Protein AF-A0A966WVB3-F1 (afdb_monomer)

Structure (mmCIF, N/CA/C/O backbone):
data_AF-A0A966WVB3-F1
#
_entry.id   AF-A0A966WVB3-F1
#
loop_
_atom_site.group_PDB
_atom_site.id
_atom_site.type_symbol
_atom_site.label_atom_id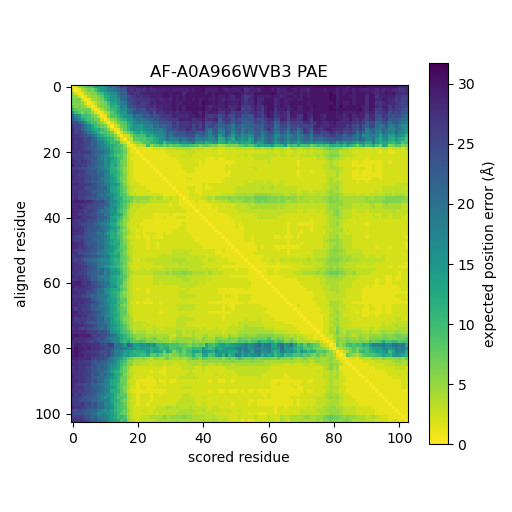
_atom_site.label_alt_id
_atom_site.label_comp_id
_atom_site.label_asym_id
_atom_site.label_entity_id
_atom_site.label_seq_id
_atom_site.pdbx_PDB_ins_code
_atom_site.Cartn_x
_atom_site.Cartn_y
_atom_site.Cartn_z
_atom_site.occupancy
_atom_site.B_iso_or_equiv
_atom_site.auth_seq_id
_atom_site.auth_comp_id
_atom_site.auth_asym_id
_atom_site.auth_atom_id
_atom_site.pdbx_PDB_model_num
ATOM 1 N N . MET A 1 1 ? 48.150 21.765 -12.706 1.00 39.84 1 MET A N 1
ATOM 2 C CA . MET A 1 1 ? 46.831 21.475 -13.304 1.00 39.84 1 MET A CA 1
ATOM 3 C C . MET A 1 1 ? 46.207 20.334 -12.518 1.00 39.84 1 MET A C 1
ATOM 5 O O . MET A 1 1 ? 46.614 19.199 -12.706 1.00 39.84 1 MET A O 1
ATOM 9 N N . GLY A 1 2 ? 45.336 20.642 -11.554 1.00 39.12 2 GLY A N 1
ATOM 10 C CA . GLY A 1 2 ? 44.637 19.639 -10.746 1.00 39.12 2 GLY A CA 1
ATOM 11 C C . GLY A 1 2 ? 43.220 19.465 -11.276 1.00 39.12 2 GLY A C 1
ATOM 12 O O . GLY A 1 2 ? 42.451 20.422 -11.255 1.00 39.12 2 GLY A O 1
ATOM 13 N N . LEU A 1 3 ? 42.900 18.280 -11.792 1.00 45.03 3 LEU A N 1
ATOM 14 C CA . LEU A 1 3 ? 41.560 17.942 -12.264 1.00 45.03 3 LEU A CA 1
ATOM 15 C C . LEU A 1 3 ? 40.799 17.272 -11.109 1.00 45.03 3 LEU A C 1
ATOM 17 O O . LEU A 1 3 ? 41.047 16.116 -10.777 1.00 45.03 3 LEU A O 1
ATOM 21 N N . LEU A 1 4 ? 39.907 18.026 -10.469 1.00 48.03 4 LEU A N 1
ATOM 22 C CA . LEU A 1 4 ? 38.912 17.508 -9.530 1.00 48.03 4 LEU A CA 1
ATOM 23 C C . LEU A 1 4 ? 37.783 16.863 -10.340 1.00 48.03 4 LEU A C 1
ATOM 25 O O . LEU A 1 4 ? 36.982 17.562 -10.956 1.00 48.03 4 LEU A O 1
ATOM 29 N N . VAL A 1 5 ? 37.722 15.532 -10.347 1.00 49.75 5 VAL A N 1
ATOM 30 C CA . VAL A 1 5 ? 36.562 14.793 -10.857 1.00 49.75 5 VAL A CA 1
ATOM 31 C C . VAL A 1 5 ? 35.558 14.691 -9.714 1.00 49.75 5 VAL A C 1
ATOM 33 O O . VAL A 1 5 ? 35.755 13.947 -8.755 1.00 49.75 5 VAL A O 1
ATOM 36 N N . ALA A 1 6 ? 34.505 15.500 -9.797 1.00 49.56 6 ALA A N 1
ATOM 37 C CA . ALA A 1 6 ? 33.386 15.464 -8.874 1.00 49.56 6 ALA A CA 1
ATOM 38 C C . ALA A 1 6 ? 32.600 14.157 -9.060 1.00 49.56 6 ALA A C 1
ATOM 40 O O . ALA A 1 6 ? 31.963 13.937 -10.089 1.00 49.56 6 ALA A O 1
ATOM 41 N N . VAL A 1 7 ? 32.642 13.296 -8.044 1.00 49.62 7 VAL A N 1
ATOM 42 C CA . VAL A 1 7 ? 31.722 12.168 -7.877 1.00 49.62 7 VAL A CA 1
ATOM 43 C C . VAL A 1 7 ? 30.390 12.747 -7.412 1.00 49.62 7 VAL A C 1
ATOM 45 O O . VAL A 1 7 ? 30.195 12.990 -6.226 1.00 49.62 7 VAL A O 1
ATOM 48 N N . LEU A 1 8 ? 29.487 13.031 -8.345 1.00 51.91 8 LEU A N 1
ATOM 49 C CA . LEU A 1 8 ? 28.132 13.486 -8.041 1.00 51.91 8 LEU A CA 1
ATOM 50 C C . LEU A 1 8 ? 27.154 12.796 -8.983 1.00 51.91 8 LEU A C 1
ATOM 52 O O . LEU A 1 8 ? 27.033 13.152 -10.151 1.00 51.91 8 LEU A O 1
ATOM 56 N N . GLY A 1 9 ? 26.435 11.819 -8.444 1.00 47.47 9 GLY A N 1
ATOM 57 C CA . GLY A 1 9 ? 25.220 11.313 -9.062 1.00 47.47 9 GLY A CA 1
ATOM 58 C C . GLY A 1 9 ? 24.960 9.858 -8.721 1.00 47.47 9 GLY A C 1
ATOM 59 O O . GLY A 1 9 ? 25.774 9.001 -9.045 1.00 47.47 9 GLY A O 1
ATOM 60 N N . SER A 1 10 ? 23.773 9.597 -8.169 1.00 47.47 10 SER A N 1
ATOM 61 C CA . SER A 1 10 ? 23.133 8.276 -7.987 1.00 47.47 10 SER A CA 1
ATOM 62 C C . SER A 1 10 ? 23.138 7.671 -6.575 1.00 47.47 10 SER A C 1
ATOM 64 O O . SER A 1 10 ? 23.259 6.463 -6.433 1.00 47.47 10 SER A O 1
ATOM 66 N N . ALA A 1 11 ? 22.932 8.471 -5.524 1.00 44.41 11 ALA A N 1
ATOM 67 C CA . ALA A 1 11 ? 22.588 7.935 -4.192 1.00 44.41 11 ALA A CA 1
ATOM 68 C C . ALA A 1 11 ? 21.308 8.543 -3.579 1.00 44.41 11 ALA A C 1
ATOM 70 O O . ALA A 1 11 ? 21.029 8.334 -2.406 1.00 44.41 11 ALA A O 1
ATOM 71 N N . GLY A 1 12 ? 20.530 9.311 -4.354 1.00 40.56 12 GLY A N 1
ATOM 72 C CA . GLY A 1 12 ? 19.366 10.049 -3.839 1.00 40.56 12 GLY A CA 1
ATOM 73 C C . GLY A 1 12 ? 17.996 9.513 -4.258 1.00 40.56 12 GLY A C 1
ATOM 74 O O . GLY A 1 12 ? 16.992 9.971 -3.730 1.00 40.56 12 GLY A O 1
ATOM 75 N N . ALA A 1 13 ? 17.931 8.566 -5.197 1.00 41.12 13 ALA A N 1
ATOM 76 C CA . ALA A 1 13 ? 16.660 8.092 -5.758 1.00 41.12 13 ALA A CA 1
ATOM 77 C C . ALA A 1 13 ? 16.144 6.796 -5.108 1.00 41.12 13 ALA A C 1
ATOM 79 O O . ALA A 1 13 ? 14.963 6.491 -5.209 1.00 41.12 13 ALA A O 1
ATOM 80 N N . SER A 1 14 ? 17.005 6.047 -4.414 1.00 41.53 14 SER A N 1
ATOM 81 C CA . SER A 1 14 ? 16.642 4.745 -3.834 1.00 41.53 14 SER A CA 1
ATOM 82 C C . SER A 1 14 ? 15.995 4.837 -2.450 1.00 41.53 14 SER A C 1
ATOM 84 O O . SER A 1 14 ? 15.464 3.844 -1.974 1.00 41.53 14 SER A O 1
ATOM 86 N N . VAL A 1 15 ? 16.044 6.000 -1.790 1.00 46.75 15 VAL A N 1
ATOM 87 C CA . VAL A 1 15 ? 15.508 6.160 -0.425 1.00 46.75 15 VAL A CA 1
ATOM 88 C C . VAL A 1 15 ? 14.003 6.453 -0.448 1.00 46.75 15 VAL A C 1
ATOM 90 O O . VAL A 1 15 ? 13.273 5.933 0.386 1.00 46.75 15 VAL A O 1
ATOM 93 N N . ALA A 1 16 ? 13.530 7.195 -1.456 1.00 49.88 16 ALA A N 1
ATOM 94 C CA . ALA A 1 16 ? 12.133 7.623 -1.571 1.00 49.88 16 ALA A CA 1
ATOM 95 C C . ALA A 1 16 ? 11.159 6.509 -2.002 1.00 49.88 16 ALA A C 1
ATOM 97 O O . ALA A 1 16 ? 9.970 6.622 -1.734 1.00 49.88 16 ALA A O 1
ATOM 98 N N . ALA A 1 17 ? 11.663 5.447 -2.637 1.00 51.12 17 ALA A N 1
ATOM 99 C CA . ALA A 1 17 ? 10.890 4.261 -2.998 1.00 51.12 17 ALA A CA 1
ATOM 100 C C . ALA A 1 17 ? 10.363 3.563 -1.726 1.00 51.12 17 ALA A C 1
ATOM 102 O O . ALA A 1 17 ? 9.194 3.624 -1.373 1.00 51.12 17 ALA A O 1
ATOM 103 N N . THR A 1 18 ? 11.258 3.060 -0.878 1.00 62.31 18 THR A N 1
ATOM 104 C CA . THR A 1 18 ? 10.879 2.402 0.386 1.00 62.31 18 THR A CA 1
ATOM 105 C C . THR A 1 18 ? 9.910 3.203 1.273 1.00 62.31 18 THR A C 1
ATOM 107 O O . THR A 1 18 ? 9.152 2.608 2.042 1.00 62.31 18 THR A O 1
ATOM 110 N N . ASP A 1 19 ? 9.899 4.533 1.161 1.00 80.56 19 ASP A N 1
ATOM 111 C CA . ASP A 1 19 ? 9.021 5.404 1.933 1.00 80.56 19 ASP A CA 1
ATOM 112 C C . ASP A 1 19 ? 7.533 5.272 1.572 1.00 80.56 19 ASP A 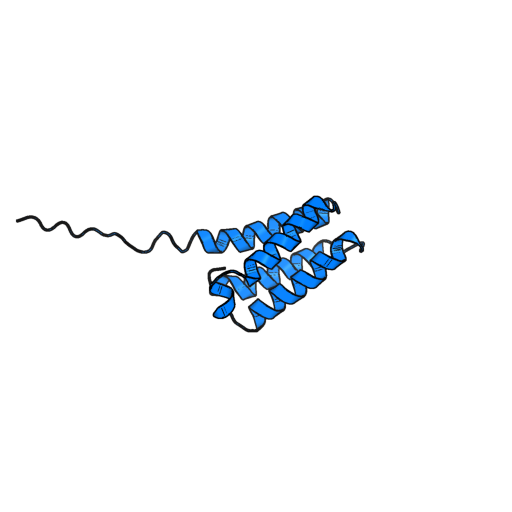C 1
ATOM 114 O O . ASP A 1 19 ? 6.701 5.322 2.485 1.00 80.56 19 ASP A O 1
ATOM 118 N N . GLU A 1 20 ? 7.143 5.084 0.304 1.00 88.25 20 GLU A N 1
ATOM 119 C CA . GLU A 1 20 ? 5.714 5.027 -0.052 1.00 88.25 20 GLU A CA 1
ATOM 120 C C . GLU A 1 20 ? 5.074 3.703 0.372 1.00 88.25 20 GLU A C 1
ATOM 122 O O . GLU A 1 20 ? 3.979 3.700 0.949 1.00 88.25 20 GLU A O 1
ATOM 127 N N . LEU A 1 21 ? 5.778 2.591 0.147 1.00 92.69 21 LEU A N 1
ATOM 128 C CA . LEU A 1 21 ? 5.377 1.249 0.575 1.00 92.69 21 LEU A CA 1
ATOM 129 C C . LEU A 1 21 ? 5.347 1.101 2.104 1.00 92.69 21 LEU A C 1
ATOM 131 O O . LEU A 1 21 ? 4.472 0.430 2.662 1.00 92.69 21 LEU A O 1
ATOM 135 N N . TRP A 1 22 ? 6.264 1.760 2.811 1.00 91.44 22 TRP A N 1
ATOM 136 C CA . TRP A 1 22 ? 6.256 1.801 4.274 1.00 91.44 22 TRP A CA 1
ATOM 137 C C . TRP A 1 22 ? 5.146 2.702 4.826 1.00 91.44 22 TRP A C 1
ATOM 139 O O . TRP A 1 22 ? 4.470 2.364 5.803 1.00 91.44 22 TRP A O 1
ATOM 149 N N . THR A 1 23 ? 4.909 3.845 4.179 1.00 93.88 23 THR A N 1
ATOM 150 C CA . THR A 1 23 ? 3.807 4.751 4.528 1.00 93.88 23 THR A CA 1
ATOM 151 C C . THR A 1 23 ? 2.453 4.078 4.312 1.00 93.88 23 THR A C 1
ATOM 153 O O . THR A 1 23 ? 1.548 4.251 5.133 1.00 93.88 23 THR A O 1
ATOM 156 N N . LEU A 1 24 ? 2.316 3.261 3.262 1.00 95.06 24 LEU A N 1
ATOM 157 C CA . LEU A 1 24 ? 1.142 2.422 3.034 1.00 95.06 24 LEU A CA 1
ATOM 158 C C . LEU A 1 24 ? 0.877 1.517 4.233 1.00 95.06 24 LEU A C 1
ATOM 160 O O . LEU A 1 24 ? -0.209 1.584 4.808 1.00 95.06 24 LEU A O 1
ATOM 164 N N . GLN A 1 25 ? 1.878 0.740 4.648 1.00 95.19 25 GLN A N 1
ATOM 165 C CA . GLN A 1 25 ? 1.755 -0.175 5.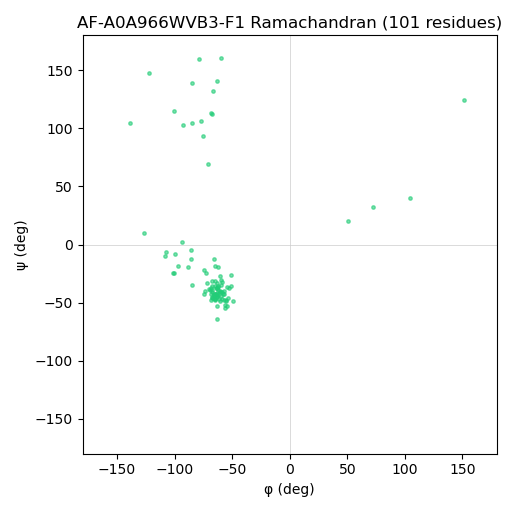778 1.00 95.19 25 GLN A CA 1
ATOM 166 C C . GLN A 1 25 ? 1.293 0.540 7.047 1.00 95.19 25 GLN A C 1
ATOM 168 O O . GLN A 1 25 ? 0.325 0.114 7.672 1.00 95.19 25 GLN A O 1
ATOM 173 N N . LYS A 1 26 ? 1.929 1.664 7.396 1.00 95.69 26 LYS A N 1
ATOM 174 C CA . LYS A 1 26 ? 1.558 2.451 8.581 1.00 95.69 26 LYS A CA 1
ATOM 175 C C . LYS A 1 26 ? 0.118 2.953 8.529 1.00 95.69 26 LYS A C 1
ATOM 177 O O . LYS A 1 26 ? -0.596 2.883 9.526 1.00 95.69 26 LYS A O 1
ATOM 182 N N . ASN A 1 27 ? -0.313 3.473 7.382 1.00 95.56 27 ASN A N 1
ATOM 183 C CA . ASN A 1 27 ? -1.660 4.016 7.242 1.00 95.56 27 ASN A CA 1
ATOM 184 C C . ASN A 1 27 ? -2.727 2.914 7.270 1.00 95.56 27 ASN A C 1
ATOM 186 O O . ASN A 1 27 ? -3.782 3.112 7.873 1.00 95.56 27 ASN A O 1
ATOM 190 N N . VAL A 1 28 ? -2.460 1.758 6.652 1.00 94.06 28 VAL A N 1
ATOM 191 C CA . VAL A 1 28 ? -3.365 0.601 6.694 1.00 94.06 28 VAL A CA 1
ATOM 192 C C . VAL A 1 28 ? -3.447 0.039 8.108 1.00 94.06 28 VAL A C 1
ATOM 194 O O . VAL A 1 28 ? -4.553 -0.131 8.613 1.00 94.06 28 VAL A O 1
ATOM 197 N N . GLN A 1 29 ? -2.311 -0.142 8.785 1.00 94.19 29 GLN A N 1
ATOM 198 C CA . GLN A 1 29 ? -2.277 -0.583 10.178 1.00 94.19 29 GLN A CA 1
ATOM 199 C C . GLN A 1 29 ? -3.106 0.346 11.076 1.00 94.19 29 GLN A C 1
ATOM 201 O O . GLN A 1 29 ? -3.976 -0.120 11.806 1.00 94.19 29 GLN A O 1
ATOM 206 N N . ALA A 1 30 ? -2.930 1.666 10.955 1.00 93.19 30 ALA A N 1
ATOM 207 C CA . ALA A 1 30 ? -3.719 2.628 11.722 1.00 93.19 30 ALA A CA 1
ATOM 208 C C . ALA A 1 30 ? -5.223 2.566 11.393 1.00 93.19 30 ALA A C 1
ATOM 210 O O . ALA A 1 30 ? -6.057 2.729 12.285 1.00 93.19 30 ALA A O 1
ATOM 211 N N . CYS A 1 31 ? -5.596 2.349 10.127 1.00 92.06 31 CYS A N 1
ATOM 212 C CA . CYS A 1 31 ? -6.995 2.145 9.742 1.00 92.06 31 CYS A CA 1
ATOM 213 C C . CYS A 1 31 ? -7.583 0.903 10.413 1.00 92.06 31 CYS A C 1
ATOM 215 O O . CYS A 1 31 ? -8.653 0.999 11.003 1.00 92.06 31 CYS A O 1
ATOM 217 N N . VAL A 1 32 ? -6.869 -0.221 10.381 1.00 91.12 32 VAL A N 1
ATOM 218 C CA . VAL A 1 32 ? -7.303 -1.490 10.976 1.00 91.12 32 VAL A CA 1
ATOM 219 C C . VAL A 1 32 ? -7.425 -1.387 12.499 1.00 91.12 32 VAL A C 1
ATOM 221 O O . VAL A 1 32 ? -8.447 -1.767 13.059 1.00 91.12 32 VAL A O 1
ATOM 224 N N . GLU A 1 33 ? -6.422 -0.823 13.175 1.00 89.81 33 GLU A N 1
ATOM 225 C CA . GLU A 1 33 ? -6.397 -0.718 14.641 1.00 89.81 33 GLU A CA 1
ATOM 226 C C . GLU A 1 33 ? -7.471 0.225 15.192 1.00 89.81 33 GLU A C 1
ATOM 228 O O . GLU A 1 33 ? -8.012 -0.006 16.271 1.00 89.81 33 GLU A O 1
ATOM 233 N N . THR A 1 34 ? -7.773 1.308 14.472 1.00 87.69 34 THR A N 1
ATOM 234 C CA . THR A 1 34 ? -8.693 2.343 14.970 1.00 87.69 34 THR A CA 1
ATOM 235 C C . THR A 1 34 ? -10.095 2.238 14.391 1.00 87.69 34 THR A C 1
ATOM 237 O O . THR A 1 34 ? -11.032 2.759 14.992 1.00 87.69 34 THR A O 1
ATOM 240 N N . SER A 1 35 ? -10.246 1.634 13.208 1.00 82.88 35 SER A N 1
ATOM 241 C CA . SER A 1 35 ? -11.476 1.641 12.403 1.00 82.88 35 SER A CA 1
ATOM 242 C C . SER A 1 35 ? -12.069 3.045 12.183 1.00 82.88 35 SER A C 1
ATOM 244 O O . SER A 1 35 ? -13.250 3.204 11.875 1.00 82.88 35 SER A O 1
ATOM 246 N N . GLN A 1 36 ? -11.261 4.103 12.340 1.00 85.75 36 GLN A N 1
ATOM 247 C CA . GLN A 1 36 ? -11.729 5.481 12.224 1.00 85.75 36 GLN A CA 1
ATOM 248 C C . GLN A 1 36 ? -11.733 5.944 10.760 1.00 85.75 36 GLN A C 1
ATOM 250 O O . GLN A 1 36 ? -10.742 5.734 10.048 1.00 85.75 36 GLN A O 1
ATOM 255 N N . PRO A 1 37 ? -12.769 6.687 10.315 1.00 87.50 37 PRO A N 1
ATOM 256 C CA . PRO A 1 37 ? -12.855 7.199 8.946 1.00 87.50 37 PRO A CA 1
ATOM 257 C C . PRO A 1 37 ? -11.620 7.988 8.497 1.00 87.50 37 PRO A C 1
ATOM 259 O O . PRO A 1 37 ? -11.186 7.872 7.353 1.00 87.50 37 PRO A O 1
ATOM 262 N N . GLN A 1 38 ? -11.015 8.767 9.399 1.00 90.38 38 GLN A N 1
ATOM 263 C CA . GLN A 1 38 ? -9.827 9.562 9.090 1.00 90.38 38 GLN A CA 1
ATOM 264 C C . GLN A 1 38 ? -8.590 8.691 8.818 1.00 90.38 38 GLN A C 1
ATOM 266 O O . GLN A 1 38 ? -7.869 8.943 7.850 1.00 90.38 38 GLN A O 1
ATOM 271 N N . SER A 1 39 ? -8.341 7.666 9.641 1.00 91.44 39 SER A N 1
ATOM 272 C CA . SER A 1 39 ? -7.217 6.735 9.466 1.00 91.44 39 SER A CA 1
ATOM 273 C C . SER A 1 39 ? -7.358 5.949 8.163 1.00 91.44 39 SER A C 1
ATOM 275 O O . SER A 1 39 ? -6.426 5.887 7.361 1.00 91.44 39 SER A O 1
ATOM 277 N N . CYS A 1 40 ? -8.560 5.444 7.887 1.00 91.50 40 CYS A N 1
ATOM 278 C CA . CYS A 1 40 ? -8.860 4.737 6.643 1.00 91.50 40 CYS A CA 1
ATOM 279 C C . CYS A 1 40 ? -8.813 5.646 5.410 1.00 91.50 40 CYS A C 1
ATOM 281 O O . CYS A 1 40 ? -8.369 5.223 4.341 1.00 91.50 40 CYS A O 1
ATOM 283 N N . GLY A 1 41 ? -9.158 6.927 5.561 1.00 93.19 41 GLY A N 1
ATOM 284 C CA . GLY A 1 41 ? -8.960 7.940 4.528 1.00 93.19 41 GLY A CA 1
ATOM 285 C C . GLY A 1 41 ? -7.491 8.099 4.123 1.00 93.19 41 GLY A C 1
ATOM 286 O O . GLY A 1 41 ? -7.197 8.184 2.930 1.00 93.19 41 GLY A O 1
ATOM 287 N N . LYS A 1 42 ? -6.554 8.070 5.083 1.00 95.25 42 LYS A N 1
ATOM 288 C CA . LYS A 1 42 ? -5.108 8.119 4.792 1.00 95.25 42 LYS A CA 1
ATOM 289 C C . LYS A 1 42 ? -4.629 6.874 4.050 1.00 95.25 42 LYS A C 1
ATOM 291 O O . LYS A 1 42 ? -3.889 7.002 3.079 1.00 95.25 42 LYS A O 1
ATOM 296 N N . ALA A 1 43 ? -5.084 5.690 4.461 1.00 94.62 43 ALA A N 1
ATOM 297 C CA . ALA A 1 43 ? -4.763 4.437 3.777 1.00 94.62 43 ALA A CA 1
ATOM 298 C C . ALA A 1 43 ? -5.234 4.465 2.312 1.00 94.62 43 ALA A C 1
ATOM 300 O O . ALA A 1 43 ? -4.459 4.198 1.393 1.00 94.62 43 ALA A O 1
ATOM 301 N N . LYS A 1 44 ? -6.476 4.907 2.080 1.00 94.62 44 LYS A N 1
ATOM 302 C CA . LYS A 1 44 ? -7.048 5.050 0.734 1.00 94.62 44 LYS A CA 1
ATOM 303 C C . LYS A 1 44 ? -6.303 6.082 -0.115 1.00 94.62 44 LYS A C 1
ATOM 305 O O . LYS A 1 44 ? -6.059 5.855 -1.304 1.00 94.62 44 LYS A O 1
ATOM 310 N N . ALA A 1 45 ? -5.933 7.215 0.481 1.00 95.31 45 ALA A N 1
ATOM 311 C CA . ALA A 1 45 ? -5.152 8.247 -0.193 1.00 95.31 45 ALA A CA 1
ATOM 312 C C . ALA A 1 45 ? -3.767 7.729 -0.607 1.00 95.31 45 ALA A C 1
ATOM 314 O O . ALA A 1 45 ? -3.328 8.031 -1.717 1.00 95.31 45 ALA A O 1
ATOM 315 N N . GLN A 1 46 ? -3.129 6.912 0.236 1.00 96.00 46 GLN A N 1
ATOM 316 C CA . GLN A 1 46 ? -1.823 6.327 -0.053 1.00 96.00 46 GLN A CA 1
ATOM 317 C C . GLN A 1 46 ? -1.887 5.315 -1.198 1.00 96.00 46 GLN A C 1
ATOM 319 O O . GLN A 1 46 ? -1.101 5.425 -2.131 1.00 96.00 46 GLN A O 1
ATOM 324 N N . VAL A 1 47 ? -2.867 4.406 -1.215 1.00 95.06 47 VAL A N 1
ATOM 325 C CA . VAL A 1 47 ? -3.062 3.504 -2.369 1.00 95.06 47 VAL A CA 1
ATOM 326 C C . VAL A 1 47 ? -3.313 4.290 -3.656 1.00 95.06 47 VAL A C 1
ATOM 328 O O . VAL A 1 47 ? -2.736 3.999 -4.701 1.00 95.06 47 VAL A O 1
ATOM 331 N N . SER A 1 48 ? -4.104 5.361 -3.574 1.00 95.38 48 SER A N 1
ATOM 332 C CA . SER A 1 48 ? -4.316 6.247 -4.722 1.00 95.38 48 SER A CA 1
ATOM 333 C C . SER A 1 48 ? -3.018 6.939 -5.167 1.00 95.38 48 SER A C 1
ATOM 335 O O . SER A 1 48 ? -2.851 7.206 -6.354 1.00 95.38 48 SER A O 1
ATOM 337 N N . ALA A 1 49 ? -2.101 7.251 -4.246 1.00 94.44 49 ALA A N 1
ATOM 338 C CA . ALA A 1 49 ? -0.794 7.814 -4.577 1.00 94.44 49 ALA A CA 1
ATOM 339 C C . ALA A 1 49 ? 0.090 6.802 -5.318 1.00 94.44 49 ALA A C 1
ATOM 341 O O . ALA A 1 49 ? 0.660 7.175 -6.338 1.00 94.44 49 ALA A O 1
ATOM 342 N N . LEU A 1 50 ? 0.088 5.526 -4.912 1.00 94.19 50 LEU A N 1
ATOM 343 C CA . LEU A 1 50 ? 0.815 4.459 -5.614 1.00 94.19 50 LEU A CA 1
ATOM 344 C C . LEU A 1 50 ? 0.377 4.353 -7.081 1.00 94.19 50 LEU A C 1
ATOM 346 O O . LEU A 1 50 ? 1.212 4.302 -7.974 1.00 94.19 50 LEU A O 1
ATOM 350 N N . THR A 1 51 ? -0.926 4.435 -7.372 1.00 94.19 51 THR A N 1
ATOM 351 C CA . THR A 1 51 ? -1.408 4.412 -8.773 1.00 94.19 51 THR A CA 1
ATOM 352 C C . THR A 1 51 ? -0.971 5.620 -9.613 1.00 94.19 51 THR A C 1
ATOM 354 O O . THR A 1 51 ? -1.018 5.568 -10.840 1.00 94.19 51 THR A O 1
ATOM 357 N N . ARG A 1 52 ? -0.555 6.719 -8.969 1.00 94.12 52 ARG A N 1
ATOM 358 C CA . ARG A 1 52 ? -0.044 7.933 -9.626 1.00 94.12 52 ARG A CA 1
ATOM 359 C C . ARG A 1 52 ? 1.483 8.018 -9.627 1.00 94.12 52 ARG A C 1
ATOM 361 O O . ARG A 1 52 ? 2.018 8.920 -10.269 1.00 94.12 52 ARG A O 1
ATOM 368 N N . ASN A 1 53 ? 2.172 7.125 -8.918 1.00 92.94 53 ASN A N 1
ATOM 369 C CA . ASN A 1 53 ? 3.626 7.050 -8.924 1.00 92.94 53 ASN A CA 1
ATOM 370 C C . ASN A 1 53 ? 4.112 6.698 -10.344 1.00 92.94 53 ASN A C 1
ATOM 372 O O . ASN A 1 53 ? 3.506 5.885 -11.044 1.00 92.94 53 ASN A O 1
ATOM 376 N N . SER A 1 54 ? 5.210 7.311 -10.786 1.00 93.56 54 SER A N 1
ATOM 377 C CA . SER A 1 54 ? 5.802 7.052 -12.102 1.00 93.56 54 SER A CA 1
ATOM 378 C C . SER A 1 54 ? 6.222 5.587 -12.299 1.00 93.56 54 SER A C 1
ATOM 380 O O . SER A 1 54 ? 6.119 5.076 -13.417 1.00 93.56 54 SER A O 1
ATOM 382 N N . ALA A 1 55 ? 6.616 4.888 -11.229 1.00 93.38 55 ALA A N 1
ATOM 383 C CA . ALA A 1 55 ? 6.923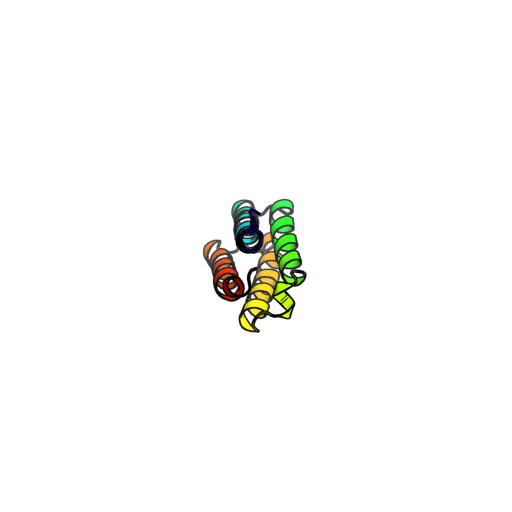 3.459 -11.220 1.00 93.38 55 ALA A CA 1
ATOM 384 C C . ALA A 1 55 ? 5.719 2.590 -11.620 1.00 93.38 55 ALA A C 1
ATOM 386 O O . ALA A 1 55 ? 5.899 1.525 -12.212 1.00 93.38 55 ALA A O 1
ATOM 387 N N . TYR A 1 56 ? 4.485 3.058 -11.391 1.00 94.81 56 TYR A N 1
ATOM 388 C CA . TYR A 1 56 ? 3.273 2.307 -11.715 1.00 94.81 56 TYR A CA 1
ATOM 389 C C . TYR A 1 56 ? 3.127 2.020 -13.203 1.00 94.81 56 TYR A C 1
ATOM 391 O O . TYR A 1 56 ? 2.713 0.929 -13.575 1.00 94.81 56 TYR A O 1
ATOM 399 N N . ALA A 1 57 ? 3.513 2.934 -14.093 1.00 94.62 57 ALA A N 1
ATOM 400 C CA . ALA A 1 57 ? 3.425 2.664 -15.528 1.00 94.62 57 ALA A CA 1
ATOM 401 C C . ALA A 1 57 ? 4.320 1.476 -15.935 1.00 94.62 57 ALA A C 1
ATOM 403 O O . ALA A 1 57 ? 3.874 0.588 -16.669 1.00 94.62 57 ALA A O 1
ATOM 404 N N . GLY A 1 58 ? 5.544 1.437 -15.400 1.00 94.50 58 GLY A N 1
ATOM 405 C CA . GLY A 1 58 ? 6.567 0.432 -15.700 1.00 94.50 58 GLY A CA 1
ATOM 406 C C . GLY A 1 58 ? 6.496 -0.852 -14.870 1.00 94.50 58 GLY A C 1
ATOM 407 O O . GLY A 1 58 ? 7.273 -1.768 -15.130 1.00 94.50 58 GLY A O 1
ATOM 408 N N . SER A 1 59 ? 5.595 -0.942 -13.888 1.00 96.62 59 SER A N 1
ATOM 409 C CA . SER A 1 59 ? 5.513 -2.105 -13.006 1.00 96.62 59 SER A CA 1
ATOM 410 C C . SER A 1 59 ? 4.810 -3.308 -13.634 1.00 96.62 59 SER A C 1
ATOM 412 O O . SER A 1 59 ? 4.046 -3.184 -14.604 1.00 96.62 59 SER A O 1
ATOM 414 N N . SER A 1 60 ? 5.077 -4.494 -13.074 1.00 97.75 60 SER A N 1
ATOM 415 C CA . SER A 1 60 ? 4.422 -5.741 -13.493 1.00 97.75 60 SER A CA 1
ATOM 416 C C . SER A 1 60 ? 2.907 -5.699 -13.334 1.00 97.75 60 SER A C 1
ATOM 418 O O . SER A 1 60 ? 2.359 -4.930 -12.544 1.00 97.75 60 SER A O 1
ATOM 420 N N . HIS A 1 61 ? 2.238 -6.597 -14.060 1.00 97.88 61 HIS A N 1
ATOM 421 C CA . HIS A 1 61 ? 0.819 -6.871 -13.865 1.00 97.88 61 HIS A CA 1
ATOM 422 C C . HIS A 1 61 ? 0.502 -7.223 -12.407 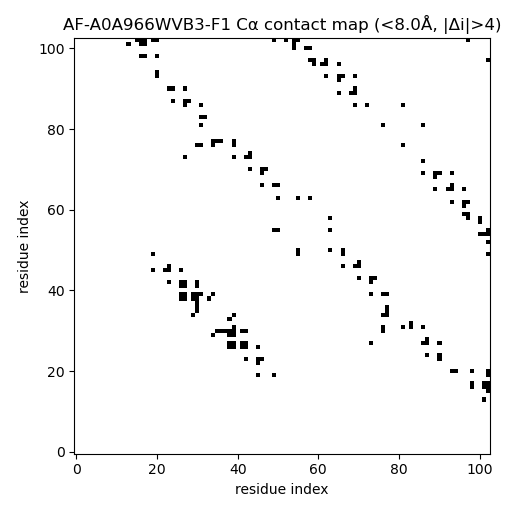1.00 97.88 61 HIS A C 1
ATOM 424 O O . HIS A 1 61 ? -0.391 -6.605 -11.843 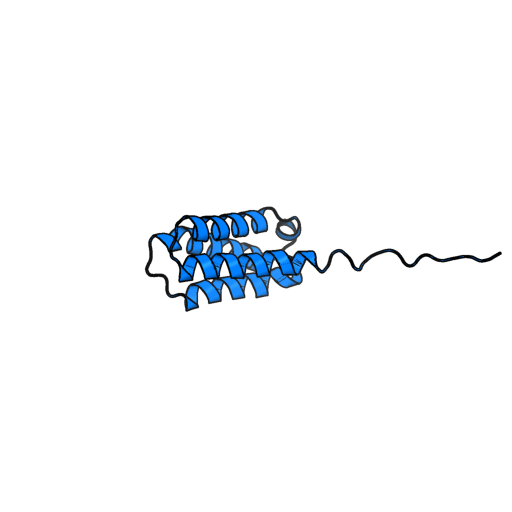1.00 97.88 61 HIS A O 1
ATOM 430 N N . LEU A 1 62 ? 1.308 -8.096 -11.789 1.00 97.94 62 LEU A N 1
ATOM 431 C CA . LEU A 1 62 ? 1.143 -8.501 -10.392 1.00 97.94 62 LEU A CA 1
ATOM 432 C C . LEU A 1 62 ? 1.148 -7.295 -9.441 1.00 97.94 62 LEU A C 1
ATOM 434 O O . LEU A 1 62 ? 0.197 -7.100 -8.706 1.00 97.94 62 LEU A O 1
ATOM 438 N N . CYS A 1 63 ? 2.148 -6.407 -9.510 1.00 97.44 63 CYS A N 1
ATOM 439 C CA . CYS A 1 63 ? 2.164 -5.208 -8.654 1.00 97.44 63 CYS A CA 1
ATOM 440 C C . CYS A 1 63 ? 0.903 -4.338 -8.825 1.00 97.44 63 CYS A C 1
ATOM 442 O O . CYS A 1 63 ? 0.358 -3.812 -7.856 1.00 97.44 63 CYS A O 1
ATOM 444 N N . LYS A 1 64 ? 0.418 -4.181 -10.062 1.00 98.12 64 LYS A N 1
ATOM 445 C CA . LYS A 1 64 ? -0.796 -3.400 -10.346 1.00 98.12 64 LYS A CA 1
ATOM 446 C C . LYS A 1 64 ? -2.050 -4.064 -9.783 1.00 98.12 64 LYS A C 1
ATOM 448 O O . LYS A 1 64 ? -2.929 -3.349 -9.303 1.00 98.12 64 LYS A O 1
ATOM 453 N N . GLU A 1 65 ? -2.120 -5.387 -9.878 1.00 97.81 65 GLU A N 1
ATOM 454 C CA . GLU A 1 65 ? -3.193 -6.218 -9.340 1.00 97.81 65 GLU A CA 1
ATOM 455 C C . GLU A 1 65 ? -3.246 -6.100 -7.817 1.00 97.81 65 GLU A C 1
ATOM 457 O O . GLU A 1 65 ? -4.261 -5.639 -7.304 1.00 97.81 65 GLU A O 1
ATOM 462 N N . GLU A 1 66 ? -2.128 -6.323 -7.120 1.00 97.62 66 GLU A N 1
ATOM 463 C CA . GLU A 1 66 ? -2.054 -6.217 -5.656 1.00 97.62 66 GLU A CA 1
ATOM 464 C C . GLU A 1 66 ? -2.456 -4.821 -5.148 1.00 97.62 66 GLU A C 1
ATOM 466 O O . GLU A 1 66 ? -3.224 -4.676 -4.194 1.00 97.62 66 GLU A O 1
ATOM 471 N N . ILE A 1 67 ? -1.998 -3.750 -5.817 1.00 96.62 67 ILE A N 1
ATOM 472 C CA . ILE A 1 67 ? -2.422 -2.374 -5.490 1.00 96.62 67 ILE A CA 1
ATOM 473 C C . ILE A 1 67 ? -3.944 -2.224 -5.657 1.00 96.62 67 ILE A C 1
ATOM 475 O O . ILE A 1 67 ? -4.598 -1.555 -4.851 1.00 96.62 67 ILE A O 1
ATOM 479 N N . GLY A 1 68 ? -4.513 -2.822 -6.706 1.00 96.31 68 GLY A N 1
ATOM 480 C CA . GLY A 1 68 ? -5.943 -2.794 -6.997 1.00 96.31 68 GLY A CA 1
ATOM 481 C C . GLY A 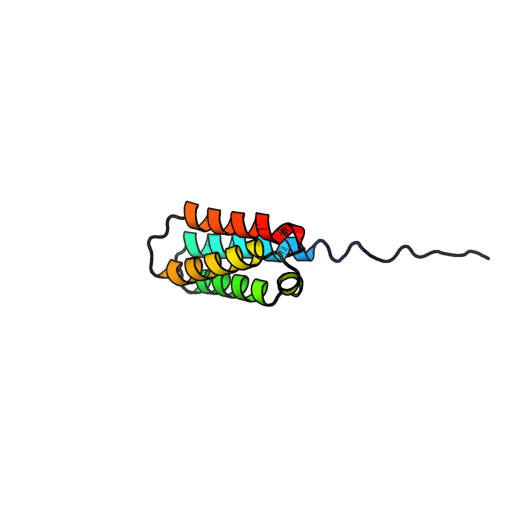1 68 ? -6.777 -3.578 -5.983 1.00 96.31 68 GLY A C 1
ATOM 482 O O . GLY A 1 68 ? -7.818 -3.086 -5.542 1.00 96.31 68 GLY A O 1
ATOM 483 N N . GLU A 1 69 ? -6.318 -4.758 -5.575 1.00 94.56 69 GLU A N 1
ATOM 484 C CA . GLU A 1 69 ? -6.971 -5.575 -4.550 1.00 94.56 69 GLU A CA 1
ATOM 485 C C . GLU A 1 69 ? -6.946 -4.877 -3.191 1.00 94.56 69 GLU A C 1
ATOM 487 O O . GLU A 1 69 ? -7.995 -4.696 -2.561 1.00 94.56 69 GLU A O 1
ATOM 492 N N . LEU A 1 70 ? -5.787 -4.352 -2.785 1.00 94.88 70 LEU A N 1
ATOM 493 C CA . LEU A 1 70 ? -5.672 -3.588 -1.549 1.00 94.88 70 LEU A CA 1
ATOM 494 C C . LEU A 1 70 ? -6.578 -2.341 -1.556 1.00 94.88 70 LEU A C 1
ATOM 496 O O . LEU A 1 70 ? -7.159 -1.991 -0.525 1.00 94.88 70 LEU A O 1
ATOM 500 N N . ALA A 1 71 ? -6.768 -1.684 -2.708 1.00 93.81 71 ALA A N 1
ATOM 501 C CA . ALA A 1 71 ? -7.700 -0.559 -2.837 1.00 93.81 71 ALA A CA 1
ATOM 502 C C . ALA A 1 71 ? -9.153 -0.955 -2.518 1.00 93.81 71 ALA A C 1
ATOM 504 O O . ALA A 1 71 ? -9.890 -0.186 -1.880 1.00 93.81 71 ALA A O 1
ATOM 505 N N . GLN A 1 72 ? -9.567 -2.147 -2.958 1.00 91.44 72 GLN A N 1
ATOM 506 C CA . GLN A 1 72 ? -10.890 -2.695 -2.670 1.00 91.44 72 GLN A CA 1
ATOM 507 C C . GLN A 1 72 ? -11.011 -3.043 -1.188 1.00 91.44 72 GLN A C 1
ATOM 509 O O . GLN A 1 72 ? -11.962 -2.599 -0.543 1.00 91.44 72 GLN A O 1
ATOM 514 N N . VAL A 1 73 ? -10.015 -3.736 -0.625 1.00 90.06 73 VAL A N 1
ATOM 515 C CA . VAL A 1 73 ? -9.967 -4.084 0.803 1.00 90.06 73 VAL A CA 1
ATOM 516 C C . VAL A 1 73 ? -10.112 -2.831 1.665 1.00 90.06 73 VAL A C 1
ATOM 518 O O . VAL A 1 73 ? -11.039 -2.751 2.469 1.00 90.06 73 VAL A O 1
ATOM 521 N N . ILE A 1 74 ? -9.287 -1.801 1.443 1.00 88.69 74 ILE A N 1
ATOM 522 C CA . ILE A 1 74 ? -9.317 -0.556 2.229 1.00 88.69 74 ILE A CA 1
ATOM 523 C C . ILE A 1 74 ? -10.648 0.185 2.098 1.00 88.69 74 ILE A C 1
ATOM 525 O O . ILE A 1 74 ? -11.121 0.778 3.067 1.00 88.69 74 ILE A O 1
ATOM 529 N N . THR A 1 75 ? -11.276 0.162 0.921 1.00 86.12 75 THR A N 1
ATOM 530 C CA . THR A 1 75 ? -12.596 0.784 0.732 1.00 86.12 75 THR A CA 1
ATOM 531 C C . THR A 1 75 ? -13.672 0.090 1.566 1.00 86.12 75 THR A C 1
ATOM 533 O O . THR A 1 75 ? -14.608 0.746 2.020 1.00 86.12 75 THR A O 1
ATOM 536 N N . LEU A 1 76 ? -13.527 -1.216 1.794 1.00 85.00 76 LEU A N 1
ATOM 537 C CA . LEU A 1 76 ? -14.462 -2.014 2.576 1.00 85.00 76 LEU A CA 1
ATOM 538 C C . LEU A 1 76 ? -14.136 -2.039 4.079 1.00 85.00 76 LEU A C 1
ATOM 540 O O . LEU A 1 76 ? -15.038 -2.325 4.863 1.00 85.00 76 LEU A O 1
ATOM 544 N N . LEU A 1 77 ? -12.902 -1.713 4.492 1.00 82.44 77 LEU A N 1
ATOM 545 C CA . LEU A 1 77 ? -12.457 -1.748 5.896 1.00 82.44 77 LEU A CA 1
ATOM 546 C C . LEU A 1 77 ? -13.402 -1.035 6.877 1.00 82.44 77 LEU A C 1
ATOM 548 O O . LEU A 1 77 ? -13.774 -1.659 7.863 1.00 82.44 77 LEU A O 1
ATOM 552 N N . PRO A 1 78 ? -13.872 0.206 6.630 1.00 77.06 78 PRO A N 1
ATOM 553 C CA . PRO A 1 78 ? -14.747 0.895 7.584 1.00 77.06 78 PRO A CA 1
ATOM 554 C C . PRO A 1 78 ? -16.119 0.231 7.77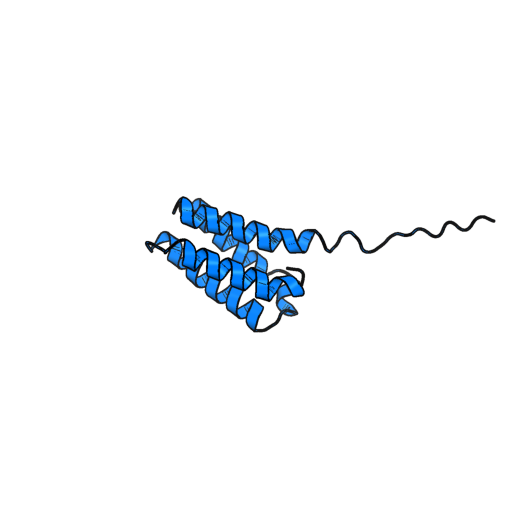5 1.00 77.06 78 PRO A C 1
ATOM 556 O O . PRO A 1 78 ? -16.866 0.623 8.666 1.00 77.06 78 PRO A O 1
ATOM 559 N N . MET A 1 79 ? -16.487 -0.712 6.900 1.00 72.50 79 MET A N 1
ATOM 560 C CA . MET A 1 79 ? -17.785 -1.390 6.891 1.00 72.50 79 MET A CA 1
ATOM 561 C C . MET A 1 79 ? -17.709 -2.844 7.377 1.00 72.50 79 MET A C 1
ATOM 563 O O . MET A 1 79 ? -18.749 -3.491 7.481 1.00 72.50 79 MET A O 1
ATOM 567 N N . ARG A 1 80 ? -16.509 -3.389 7.618 1.00 64.44 80 ARG A N 1
ATOM 568 C CA . ARG A 1 80 ? -16.302 -4.802 7.966 1.00 64.44 80 ARG A CA 1
ATOM 569 C C . ARG A 1 80 ? -15.592 -4.929 9.309 1.00 64.44 80 ARG A C 1
ATOM 571 O O . ARG A 1 80 ? -14.673 -4.167 9.582 1.00 64.44 80 ARG A O 1
ATOM 578 N N . ASP A 1 81 ? -15.912 -5.986 10.054 1.00 64.94 81 ASP A N 1
ATOM 579 C CA . ASP A 1 81 ? -14.993 -6.565 11.044 1.00 64.94 81 ASP A CA 1
ATOM 580 C C . ASP A 1 81 ? -13.857 -7.269 10.288 1.00 64.94 81 ASP A C 1
ATOM 582 O O . ASP A 1 81 ? -13.807 -8.494 10.172 1.00 64.94 81 ASP A O 1
ATOM 586 N N . ALA A 1 82 ? -13.005 -6.489 9.628 1.00 62.03 82 ALA A N 1
ATOM 587 C CA . ALA A 1 82 ? -11.918 -7.036 8.838 1.00 62.03 82 ALA A CA 1
ATOM 588 C C . ALA A 1 82 ? -10.911 -7.725 9.760 1.00 62.03 82 ALA A C 1
ATOM 590 O O . ALA A 1 82 ? -10.489 -7.142 10.757 1.00 62.03 82 ALA A O 1
ATOM 591 N N . VAL A 1 83 ? -10.502 -8.947 9.409 1.00 75.25 83 VAL A N 1
ATOM 592 C CA . VAL A 1 83 ? -9.457 -9.666 10.139 1.00 75.25 83 VAL A CA 1
ATOM 593 C C . VAL A 1 83 ? -8.141 -8.916 9.912 1.00 75.25 83 VAL A C 1
ATOM 595 O O . VAL A 1 83 ? -7.643 -8.918 8.783 1.00 75.25 83 VAL A O 1
ATOM 598 N N . PRO A 1 84 ? -7.547 -8.285 10.945 1.00 81.44 84 PRO A N 1
ATOM 599 C CA . PRO A 1 84 ? -6.348 -7.459 10.791 1.00 81.44 84 PRO A CA 1
ATOM 600 C C . PRO A 1 84 ? -5.214 -8.163 10.044 1.00 81.44 84 PRO A C 1
ATOM 602 O O . PRO A 1 84 ? -4.504 -7.554 9.250 1.00 81.44 84 PRO A O 1
ATOM 605 N N . THR A 1 85 ? -5.078 -9.470 10.265 1.00 84.75 85 THR A N 1
ATOM 606 C CA . THR A 1 85 ? -4.059 -10.316 9.644 1.00 84.75 85 THR A CA 1
ATOM 607 C C . THR A 1 85 ? -4.196 -10.407 8.126 1.00 84.75 85 THR A C 1
ATOM 609 O O . THR A 1 85 ? -3.187 -10.300 7.439 1.00 84.75 85 THR A O 1
ATOM 612 N N . GLU A 1 86 ? -5.408 -10.566 7.590 1.00 86.62 86 GLU A N 1
ATOM 613 C CA . GLU A 1 86 ? -5.628 -10.694 6.139 1.00 86.62 86 GLU A CA 1
ATOM 614 C C . GLU A 1 86 ? -5.347 -9.372 5.425 1.00 86.62 86 GLU A C 1
ATOM 616 O O . GLU A 1 86 ? -4.709 -9.335 4.379 1.00 86.62 86 GLU A O 1
ATOM 621 N N . VAL A 1 87 ? -5.743 -8.264 6.048 1.00 90.81 87 VAL A N 1
ATOM 622 C CA . VAL A 1 87 ? -5.503 -6.920 5.515 1.00 90.81 87 VAL A CA 1
ATOM 623 C C . VAL A 1 87 ? -4.006 -6.617 5.468 1.00 90.81 87 VAL A C 1
ATOM 625 O O . VAL A 1 87 ? -3.511 -6.064 4.487 1.00 90.81 87 VAL A O 1
ATOM 628 N N . MET A 1 88 ? -3.269 -6.989 6.518 1.00 93.06 88 MET A N 1
ATOM 629 C CA . MET A 1 88 ? -1.819 -6.805 6.549 1.00 93.06 88 MET A CA 1
ATOM 630 C C . MET A 1 88 ? -1.078 -7.789 5.634 1.00 93.06 88 MET A C 1
ATOM 632 O O . MET A 1 88 ? 0.006 -7.445 5.167 1.00 93.06 88 MET A O 1
ATOM 636 N N . ALA A 1 89 ? -1.657 -8.954 5.323 1.00 92.56 89 ALA A N 1
ATOM 637 C CA . ALA A 1 89 ? -1.138 -9.840 4.283 1.00 92.56 89 ALA A CA 1
ATOM 638 C C . ALA A 1 89 ? -1.226 -9.175 2.900 1.00 92.56 89 ALA A C 1
ATOM 640 O O . ALA A 1 89 ? -0.197 -9.045 2.247 1.00 92.56 89 ALA A O 1
ATOM 641 N N . SER A 1 90 ? -2.375 -8.590 2.533 1.00 93.12 90 SER A N 1
ATOM 642 C CA . SER A 1 90 ? -2.504 -7.840 1.269 1.00 93.12 90 SER A CA 1
ATOM 643 C C . SER A 1 90 ? -1.525 -6.662 1.163 1.00 93.12 90 SER A C 1
ATOM 645 O O . SER A 1 90 ? -1.052 -6.323 0.082 1.00 93.12 90 SER A O 1
ATOM 647 N N . VAL A 1 91 ? -1.179 -6.013 2.283 1.00 95.12 91 VAL A N 1
ATOM 648 C CA . VAL A 1 91 ? -0.115 -4.990 2.294 1.00 95.12 91 VAL A CA 1
ATOM 649 C C . VAL A 1 91 ? 1.249 -5.605 1.981 1.00 95.12 91 VAL A C 1
ATOM 651 O O . VAL A 1 91 ? 2.015 -5.014 1.220 1.00 95.12 91 VAL A O 1
ATOM 654 N N . ALA A 1 92 ? 1.566 -6.760 2.567 1.00 94.88 92 ALA A N 1
ATOM 655 C CA . ALA A 1 92 ? 2.822 -7.455 2.308 1.00 94.88 92 ALA A CA 1
ATOM 656 C C . ALA A 1 92 ? 2.921 -7.919 0.845 1.00 94.88 92 ALA A C 1
ATOM 658 O O . ALA A 1 92 ? 3.989 -7.781 0.248 1.00 94.88 92 ALA A O 1
ATOM 659 N N . ASP A 1 93 ? 1.813 -8.368 0.251 1.00 95.81 93 ASP A N 1
ATOM 660 C CA . ASP A 1 93 ? 1.749 -8.767 -1.158 1.00 95.81 93 ASP A CA 1
ATOM 661 C C . ASP A 1 93 ? 2.050 -7.577 -2.085 1.00 95.81 93 ASP A C 1
ATOM 663 O O . ASP A 1 93 ? 2.921 -7.672 -2.956 1.00 95.81 93 ASP A O 1
ATOM 667 N N . VAL A 1 94 ? 1.467 -6.398 -1.813 1.00 96.19 94 VAL A N 1
ATOM 668 C CA . VAL A 1 94 ? 1.830 -5.144 -2.504 1.00 96.19 94 VAL A CA 1
ATOM 669 C C . VAL A 1 94 ? 3.315 -4.834 -2.346 1.00 96.19 94 VAL A C 1
ATOM 671 O O . VAL A 1 94 ? 3.989 -4.526 -3.329 1.00 96.19 94 VAL A O 1
ATOM 674 N N . GLN A 1 95 ? 3.855 -4.908 -1.127 1.00 95.31 95 GLN A N 1
ATOM 675 C CA . GLN A 1 95 ? 5.267 -4.608 -0.886 1.00 95.31 95 GLN A CA 1
ATOM 676 C C . GLN A 1 95 ? 6.179 -5.551 -1.673 1.00 95.31 95 GLN A C 1
ATOM 678 O O . GLN A 1 95 ? 7.078 -5.093 -2.376 1.00 95.31 95 GLN A O 1
ATOM 683 N N . GLN A 1 96 ? 5.927 -6.855 -1.614 1.00 95.00 96 GLN A N 1
ATOM 684 C CA . GLN A 1 96 ? 6.727 -7.854 -2.310 1.00 95.00 96 GLN A CA 1
ATOM 685 C C . GLN A 1 96 ? 6.640 -7.695 -3.833 1.00 95.00 96 GLN A C 1
ATOM 687 O O . GLN A 1 96 ? 7.662 -7.771 -4.519 1.00 95.00 96 GLN A O 1
ATOM 692 N N . ALA A 1 97 ? 5.441 -7.452 -4.366 1.00 95.94 97 ALA A N 1
ATOM 693 C CA . ALA A 1 97 ? 5.231 -7.311 -5.799 1.00 95.94 97 ALA A CA 1
ATOM 694 C C . ALA A 1 97 ? 5.795 -5.994 -6.352 1.00 95.94 97 ALA A C 1
ATOM 696 O O . ALA A 1 97 ? 6.251 -5.960 -7.497 1.00 95.94 97 ALA A O 1
ATOM 697 N N . CYS A 1 98 ? 5.774 -4.911 -5.570 1.00 94.94 98 CYS A N 1
ATOM 698 C CA . CYS A 1 98 ? 6.076 -3.565 -6.058 1.00 94.94 98 CYS A CA 1
ATOM 699 C C . CYS A 1 98 ? 7.490 -3.062 -5.727 1.00 94.94 98 CYS A C 1
ATOM 701 O O . CYS A 1 98 ? 8.026 -2.255 -6.488 1.00 94.94 98 CYS A O 1
ATOM 703 N N . LEU A 1 99 ? 8.140 -3.569 -4.674 1.00 92.69 99 LEU A N 1
ATOM 704 C CA . LEU A 1 99 ? 9.483 -3.133 -4.258 1.00 92.69 99 LEU A CA 1
ATOM 705 C C . LEU A 1 99 ? 10.559 -3.212 -5.365 1.00 92.69 99 LEU A C 1
ATOM 707 O O . LEU A 1 99 ? 11.362 -2.282 -5.464 1.00 92.69 99 LEU A O 1
ATOM 711 N N . PRO A 1 100 ? 10.574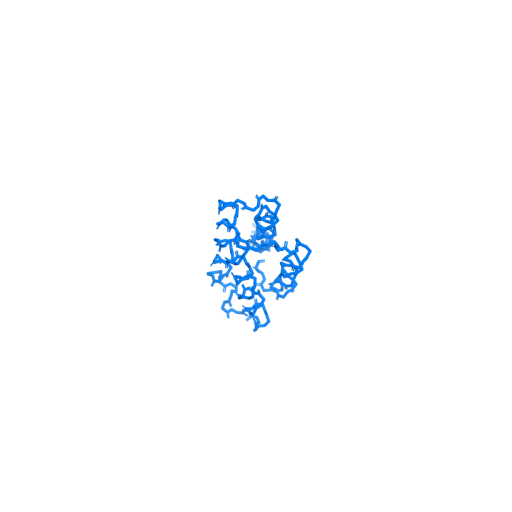 -4.216 -6.270 1.00 93.12 100 PRO A N 1
ATOM 712 C CA . PRO A 1 100 ? 11.543 -4.254 -7.371 1.00 93.12 100 PRO A CA 1
ATOM 713 C C . PRO A 1 100 ? 11.443 -3.083 -8.361 1.00 93.12 100 PRO A C 1
ATOM 715 O O . PRO A 1 100 ? 12.393 -2.832 -9.100 1.00 93.12 100 PRO A O 1
ATOM 718 N N . TYR A 1 101 ? 10.308 -2.378 -8.399 1.00 91.50 101 TYR A N 1
ATOM 719 C CA . TYR A 1 101 ? 10.060 -1.274 -9.333 1.00 91.50 101 TYR A CA 1
ATOM 720 C C . TYR A 1 101 ? 10.405 0.098 -8.748 1.00 91.50 101 TYR A C 1
ATOM 722 O O . TYR A 1 101 ? 10.228 1.105 -9.430 1.00 91.50 101 TYR A O 1
ATOM 730 N N . GLY A 1 102 ? 10.917 0.145 -7.513 1.00 87.50 102 GLY A N 1
ATOM 731 C CA . GLY A 1 102 ? 11.265 1.401 -6.851 1.00 87.50 102 GLY A CA 1
ATOM 732 C C . GLY A 1 102 ? 10.041 2.206 -6.417 1.00 87.50 102 GLY A C 1
ATOM 733 O O . GLY A 1 102 ? 10.094 3.435 -6.437 1.00 87.50 102 GLY A O 1
ATOM 734 N N . PHE A 1 103 ? 8.960 1.503 -6.066 1.00 88.25 103 PHE A N 1
ATOM 735 C CA . PHE A 1 103 ? 7.856 2.074 -5.303 1.00 88.25 103 PHE A CA 1
ATOM 736 C C . PHE A 1 103 ? 8.244 2.379 -3.888 1.00 88.25 103 PHE A C 1
ATOM 738 O O . PHE A 1 103 ? 9.071 1.614 -3.331 1.00 88.25 103 PHE A O 1
#

pLDDT: mean 83.32, std 18.13, range [39.12, 98.12]

Nearest PDB structures (foldseek):
  6iuh-assembly2_B  TM=5.374E-01  e=9.968E-01  Rattus norvegicus
  8gne-assembly1_A  TM=4.603E-01  e=2.698E+00  Homo sapiens
  8r5s-assembly1_B  TM=4.209E-01  e=5.332E+00  unidentified
  7dmf-assembly1_A  TM=4.656E-01  e=9.005E+00  synthetic construct

Radius of gyration: 17.13 Å; Cα contacts (8 Å, |Δi|>4): 106; chains: 1; bounding box: 65×32×31 Å

Solvent-accessible surface area (backbone atoms only — not comparable to full-atom values): 5857 Å² total; per-residue (Å²): 140,83,85,82,81,80,90,78,87,87,84,76,72,74,63,63,12,59,48,53,52,49,48,35,49,54,26,42,50,46,14,64,77,63,58,38,72,69,37,35,49,49,24,50,50,42,50,55,46,52,72,67,38,76,40,49,80,78,40,55,69,64,26,56,46,33,49,50,52,43,48,52,50,53,72,43,41,80,78,46,95,62,58,62,66,62,59,53,46,44,47,49,50,25,43,69,54,28,48,88,52,58,55

Secondary structure (DSSP, 8-state):
--------SSSSSSHHHHHHHHHHHHHHHHHHHH--HHHHHHHHHHHHHHHHSHHHHHS-HHHHHHHHHHHHHHHHGGGS---HHHHHHHHHHHHHHHGGGT-

Mean predicted aligned error: 8.71 Å

Sequence (103 aa):
MGLLVAVLGSAGASVAATDELWTLQKNVQACVETSQPQSCGKAKAQVSALTRNSAYAGSSHLCKEEIGELAQVITLLPMRDAVPTEVMASVADVQQACLPYGF

Foldseek 3Di:
DDDDDDPDDDDPQLPVLVVLLVQLLVLLLQCLVPLDPVSLVSNLVSLVVVCVDPLNVVFDPQLVVLSVVLNVVSVCSNVDNDDSVVSSVSSVSNCVRRSVSSD